Protein AF-A0A970K6E8-F1 (afdb_monomer_lite)

Secondary structure (DSSP, 8-state):
-HHHHHHHHHHHHTT---------STTS-HHHHHHHHHHHHHHHHHTTS-SEEEE-SEEEEBTTTB-SEEEEEEEES-SS---EEEEESSHHHHHTT-TTS-SEEEE-SSTT-EEEEEEE-TT-EEEEESSEEEEEE--SS--

Foldseek 3Di:
DVVVVVVVVVVVVVPPPPPPPPPPPVPDDPVRVLQVQQQVQQVCVVVVVDQKGKAFFDKDFDVPRHDFAKWFKFFADDAFKKKKKWKFPAPVRVVPPDPVRTPDMFIDGGHGDGSGMDGGDGRIMMGMDIGIMMTGHDPDDDD

Structure (mmCIF, N/CA/C/O backbone):
data_AF-A0A970K6E8-F1
#
_entry.id   AF-A0A970K6E8-F1
#
loop_
_atom_site.group_PDB
_atom_site.id
_atom_site.type_symbol
_atom_site.label_atom_id
_atom_site.label_alt_id
_atom_site.label_comp_id
_atom_site.label_asym_id
_atom_site.label_entity_id
_atom_site.label_seq_id
_atom_site.pdbx_PDB_ins_code
_atom_site.Cartn_x
_atom_site.Cartn_y
_atom_site.Cartn_z
_atom_site.occupancy
_atom_site.B_iso_or_equiv
_atom_site.auth_seq_id
_atom_site.auth_comp_id
_atom_site.auth_asym_id
_atom_site.auth_atom_id
_atom_site.pdbx_PDB_model_num
ATOM 1 N N . MET A 1 1 ? -50.059 -23.333 -5.288 1.00 48.94 1 MET A N 1
ATOM 2 C CA . MET A 1 1 ? -49.597 -22.703 -4.028 1.00 48.94 1 MET A CA 1
ATOM 3 C C . MET A 1 1 ? -48.138 -22.219 -4.051 1.00 48.94 1 MET A C 1
ATOM 5 O O . MET A 1 1 ? -47.844 -21.276 -3.343 1.00 48.94 1 MET A O 1
ATOM 9 N N . LYS A 1 2 ? -47.236 -22.759 -4.894 1.00 41.78 2 LYS A N 1
ATOM 10 C CA . LYS A 1 2 ? -45.806 -22.357 -4.940 1.00 41.78 2 LYS A CA 1
ATOM 11 C C . LYS A 1 2 ? -45.519 -20.990 -5.598 1.00 41.78 2 LYS A C 1
ATOM 13 O O . LYS A 1 2 ? -44.491 -20.381 -5.343 1.00 41.78 2 LYS A O 1
ATOM 18 N N . LYS A 1 3 ? -46.428 -20.516 -6.461 1.00 47.84 3 LYS A N 1
ATOM 19 C CA . LYS A 1 3 ? -46.283 -19.237 -7.186 1.00 47.84 3 LYS A CA 1
ATOM 20 C C . LYS A 1 3 ? -46.681 -18.021 -6.337 1.00 47.84 3 LYS A C 1
ATOM 22 O O . LYS A 1 3 ? -46.159 -16.938 -6.548 1.00 47.84 3 LYS A O 1
ATOM 27 N N . VAL A 1 4 ? -47.566 -18.217 -5.355 1.00 59.41 4 VAL A N 1
ATOM 28 C CA . VAL A 1 4 ? -48.051 -17.147 -4.463 1.00 59.41 4 VAL A CA 1
ATOM 29 C C . VAL A 1 4 ? -47.033 -16.862 -3.353 1.00 59.41 4 VAL A C 1
ATOM 31 O O . VAL A 1 4 ? -46.802 -15.708 -3.012 1.00 59.41 4 VAL A O 1
ATOM 34 N N . THR A 1 5 ? -46.340 -17.893 -2.859 1.00 57.97 5 THR A N 1
ATOM 35 C CA . THR A 1 5 ? -45.274 -17.754 -1.852 1.00 57.97 5 THR A CA 1
ATOM 36 C C . THR A 1 5 ? -44.022 -17.066 -2.398 1.00 57.97 5 THR A C 1
ATOM 38 O O . THR A 1 5 ? -43.399 -16.287 -1.686 1.00 57.97 5 THR A O 1
ATOM 41 N N . ALA A 1 6 ? -43.675 -17.299 -3.669 1.00 59.03 6 ALA A N 1
ATOM 42 C CA . ALA A 1 6 ? -42.541 -16.629 -4.312 1.00 59.03 6 ALA A CA 1
ATOM 43 C C . ALA A 1 6 ? -42.789 -15.123 -4.507 1.00 59.03 6 ALA A C 1
ATOM 45 O O . ALA A 1 6 ? -41.875 -14.320 -4.340 1.00 59.03 6 ALA A O 1
ATOM 46 N N . LEU A 1 7 ? -44.034 -14.733 -4.800 1.00 59.53 7 LEU A N 1
ATOM 47 C CA . LEU A 1 7 ? -44.398 -13.330 -4.987 1.00 59.53 7 LEU A CA 1
ATOM 48 C C . LEU A 1 7 ? -44.393 -12.557 -3.660 1.00 59.53 7 LEU A C 1
ATOM 50 O O . LEU A 1 7 ? -43.937 -11.420 -3.613 1.00 59.53 7 LEU A O 1
ATOM 54 N N . PHE A 1 8 ? -44.824 -13.196 -2.569 1.00 61.75 8 PHE A N 1
ATOM 55 C CA . PHE A 1 8 ? -44.780 -12.596 -1.234 1.00 61.75 8 PHE A CA 1
ATOM 56 C C . PHE A 1 8 ? -43.337 -12.377 -0.746 1.00 61.75 8 PHE A C 1
ATOM 58 O O . PHE A 1 8 ? -43.045 -11.356 -0.131 1.00 61.75 8 PHE A O 1
ATOM 65 N N . LEU A 1 9 ? -42.417 -13.291 -1.082 1.00 58.25 9 LEU A N 1
ATOM 66 C CA . LEU A 1 9 ? -40.995 -13.161 -0.746 1.00 58.25 9 LEU A CA 1
ATOM 67 C C . LEU A 1 9 ? -40.297 -12.067 -1.572 1.00 58.25 9 LEU A C 1
ATOM 69 O O . LEU A 1 9 ? -39.481 -11.323 -1.036 1.00 58.25 9 LEU A O 1
ATOM 73 N N . ALA A 1 10 ? -40.657 -11.925 -2.851 1.00 58.12 10 ALA A N 1
ATOM 74 C CA . ALA A 1 10 ? -40.126 -10.871 -3.715 1.00 58.12 10 ALA A CA 1
ATOM 75 C C . ALA A 1 10 ? -40.573 -9.468 -3.265 1.00 58.12 10 ALA A C 1
ATOM 77 O O . ALA A 1 10 ? -39.776 -8.535 -3.278 1.00 58.12 10 ALA A O 1
ATOM 78 N N . ILE A 1 11 ? -41.822 -9.328 -2.805 1.00 61.88 11 ILE A N 1
ATOM 79 C CA . ILE A 1 11 ? -42.351 -8.060 -2.279 1.00 61.88 11 ILE A CA 1
ATOM 80 C C . ILE A 1 11 ? -41.695 -7.699 -0.935 1.00 61.88 11 ILE A C 1
ATOM 82 O O . ILE A 1 11 ? -41.429 -6.526 -0.692 1.00 61.88 11 ILE A O 1
ATOM 86 N N . LEU A 1 12 ? -41.349 -8.689 -0.101 1.00 55.41 12 LEU A N 1
ATOM 87 C CA . LEU A 1 12 ? -40.651 -8.461 1.172 1.00 55.41 12 LEU A CA 1
ATOM 88 C C . LEU A 1 12 ? -39.212 -7.938 0.990 1.00 55.41 12 LEU A C 1
ATOM 90 O O . LEU A 1 12 ? -38.710 -7.210 1.841 1.00 55.41 12 LEU A O 1
ATOM 94 N N . MET A 1 13 ? -38.546 -8.297 -0.114 1.00 58.62 13 MET A N 1
ATOM 95 C CA . MET A 1 13 ? -37.197 -7.805 -0.433 1.00 58.62 13 MET A CA 1
ATOM 96 C C . MET A 1 13 ? -37.188 -6.411 -1.071 1.00 58.62 13 MET A C 1
ATOM 98 O O . MET A 1 13 ? -36.160 -5.740 -1.054 1.00 58.62 13 MET A O 1
ATOM 102 N N . LEU A 1 14 ? -38.329 -5.949 -1.591 1.00 54.06 14 LEU A N 1
ATOM 103 C CA . LEU A 1 14 ? -38.489 -4.617 -2.187 1.00 54.06 14 LEU A CA 1
ATOM 104 C C . LEU A 1 14 ? -38.724 -3.506 -1.151 1.00 54.06 14 LEU A C 1
ATOM 106 O O . LEU A 1 14 ? -38.696 -2.332 -1.508 1.00 54.06 14 LEU A O 1
ATOM 110 N N . THR A 1 15 ? -38.941 -3.853 0.121 1.00 52.56 15 THR A N 1
ATOM 111 C CA . THR A 1 15 ? -39.198 -2.885 1.200 1.00 52.56 15 THR A CA 1
ATOM 112 C C . THR A 1 15 ? -38.036 -2.729 2.171 1.00 52.56 15 THR A C 1
ATOM 114 O O . THR A 1 15 ? -38.246 -2.185 3.251 1.00 52.56 15 THR A O 1
ATOM 117 N N . ILE A 1 16 ? -36.829 -3.203 1.840 1.00 60.19 16 ILE A N 1
ATOM 118 C CA . ILE A 1 16 ? -35.647 -2.874 2.643 1.00 60.19 16 ILE A CA 1
ATOM 119 C C . ILE A 1 16 ? -35.427 -1.369 2.462 1.00 60.19 16 ILE A C 1
ATOM 121 O O . ILE A 1 16 ? -35.074 -0.948 1.358 1.00 60.19 16 ILE A O 1
ATOM 125 N N . PRO A 1 17 ? -35.650 -0.533 3.492 1.00 54.06 17 PRO A N 1
ATOM 126 C CA . PRO A 1 17 ? -35.250 0.854 3.403 1.00 54.06 17 PRO A CA 1
ATOM 127 C C . PRO A 1 17 ? -33.737 0.816 3.227 1.00 54.06 17 PRO A C 1
ATOM 129 O O . PRO A 1 17 ? -33.029 0.280 4.083 1.00 54.06 17 PRO A O 1
ATOM 132 N N . THR A 1 18 ? -33.229 1.343 2.117 1.00 54.34 18 THR A N 1
ATOM 133 C CA . THR A 1 18 ? -31.816 1.687 2.023 1.00 54.34 18 THR A CA 1
ATOM 134 C C . THR A 1 18 ? -31.586 2.750 3.084 1.00 54.34 18 THR A C 1
ATOM 136 O O . THR A 1 18 ? -31.843 3.933 2.860 1.00 54.34 18 THR A O 1
ATOM 139 N N . ALA A 1 19 ? -31.194 2.315 4.279 1.00 45.81 19 ALA A N 1
ATOM 140 C CA . ALA A 1 19 ? -30.638 3.188 5.282 1.00 45.81 19 ALA A CA 1
ATOM 141 C C . ALA A 1 19 ? -29.406 3.812 4.629 1.00 45.81 19 ALA A C 1
ATOM 143 O O . ALA A 1 19 ? -28.353 3.186 4.527 1.00 45.81 19 ALA A O 1
ATOM 144 N N . LEU A 1 20 ? -29.575 5.026 4.106 1.00 49.47 20 LEU A N 1
ATOM 145 C CA . LEU A 1 20 ? -28.470 5.916 3.817 1.00 49.47 20 LEU A CA 1
ATOM 146 C C . LEU A 1 20 ? -27.818 6.153 5.171 1.00 49.47 20 LEU A C 1
ATOM 148 O O . LEU A 1 20 ? -28.291 6.963 5.967 1.00 49.47 20 LEU A O 1
ATOM 152 N N . ALA A 1 21 ? -26.795 5.359 5.471 1.00 46.59 21 ALA A N 1
ATOM 153 C CA . ALA A 1 21 ? -25.917 5.614 6.586 1.00 46.59 21 ALA A CA 1
ATOM 154 C C . ALA A 1 21 ? -25.272 6.973 6.306 1.00 46.59 21 ALA A C 1
ATOM 156 O O . ALA A 1 21 ? -24.295 7.081 5.571 1.00 46.59 21 ALA A O 1
ATOM 157 N N . SER A 1 22 ? -25.879 8.028 6.847 1.00 51.59 22 SER A N 1
ATOM 158 C CA . SER A 1 22 ? -25.216 9.297 7.096 1.00 51.59 22 SER A CA 1
ATOM 159 C C . SER A 1 22 ? -24.084 8.967 8.061 1.00 51.59 22 SER A C 1
ATOM 161 O O . SER A 1 22 ? -24.291 8.953 9.273 1.00 51.59 22 SER A O 1
ATOM 163 N N . GLY A 1 23 ? -22.930 8.578 7.519 1.00 61.84 23 GLY A N 1
ATOM 164 C CA . GLY A 1 23 ? -21.742 8.300 8.307 1.00 61.84 23 GLY A CA 1
ATOM 165 C C . GLY A 1 23 ? -21.399 9.561 9.080 1.00 61.84 23 GLY A C 1
ATOM 166 O O . GLY A 1 23 ? -21.091 10.585 8.475 1.00 61.84 23 GLY A O 1
ATOM 167 N N . ASP A 1 24 ? -21.523 9.512 10.402 1.00 77.19 24 ASP A N 1
ATOM 168 C CA . ASP A 1 24 ? -21.087 10.600 11.264 1.00 77.19 24 ASP A CA 1
ATOM 169 C C . ASP A 1 24 ? -19.557 10.672 11.217 1.00 77.19 24 ASP A C 1
ATOM 171 O O . ASP A 1 24 ? -18.849 9.988 11.955 1.00 77.19 24 ASP A O 1
ATOM 175 N N . LEU A 1 25 ? -19.049 11.476 10.283 1.00 80.06 25 LEU A N 1
ATOM 176 C CA . LEU A 1 25 ? -17.620 11.710 10.105 1.00 80.06 25 LEU A CA 1
ATOM 177 C C . LEU A 1 25 ? -17.043 12.565 11.241 1.00 80.06 25 LEU A C 1
ATOM 179 O O . LEU A 1 25 ? -15.842 12.514 11.485 1.00 80.06 25 LEU A O 1
ATOM 183 N N . ALA A 1 26 ? -17.875 13.348 11.937 1.00 81.50 26 ALA A N 1
ATOM 184 C CA . ALA A 1 26 ? -17.417 14.248 12.993 1.00 81.50 26 ALA A CA 1
ATOM 185 C C . ALA A 1 26 ? -17.021 13.487 14.268 1.00 81.50 26 ALA A C 1
ATOM 187 O O . ALA A 1 26 ? -16.151 13.945 15.007 1.00 81.50 26 ALA A O 1
ATOM 188 N N . GLY A 1 27 ? -17.631 12.323 14.510 1.00 80.69 27 GLY A N 1
ATOM 189 C CA . GLY A 1 27 ? -17.284 11.433 15.618 1.00 80.69 27 GLY A CA 1
ATOM 190 C C . GLY A 1 27 ? -16.074 10.523 15.367 1.00 80.69 27 GLY A C 1
ATOM 191 O O . GLY A 1 27 ? -15.613 9.868 16.303 1.00 80.69 27 GLY A O 1
ATOM 192 N N . MET A 1 28 ? -15.556 10.454 14.136 1.00 84.94 28 MET A N 1
ATOM 193 C CA . MET A 1 28 ? -14.406 9.611 13.801 1.00 84.94 28 MET A CA 1
ATOM 194 C C . MET A 1 28 ? -13.088 10.255 14.230 1.00 84.94 28 MET A C 1
ATOM 196 O O . MET A 1 28 ? -12.880 11.462 14.105 1.00 84.94 28 MET A O 1
ATOM 200 N N . THR A 1 29 ? -12.147 9.433 14.691 1.00 89.88 29 THR A N 1
ATOM 201 C CA . THR A 1 29 ? -10.774 9.894 14.906 1.00 89.88 29 THR A CA 1
ATOM 202 C C . THR A 1 29 ? -10.095 10.196 13.567 1.00 89.88 29 THR A C 1
ATOM 204 O O . THR A 1 29 ? -10.487 9.685 12.516 1.00 89.88 29 THR A O 1
ATOM 207 N N . LEU A 1 30 ? -9.027 10.997 13.592 1.00 78.44 30 LEU A N 1
ATOM 208 C CA . LEU A 1 30 ? -8.248 11.303 12.388 1.00 78.44 30 LEU A CA 1
ATOM 209 C C . LEU A 1 30 ? -7.738 10.033 11.683 1.00 78.44 30 LEU A C 1
ATOM 211 O O . LEU A 1 30 ? -7.788 9.948 10.460 1.00 78.44 30 LEU A O 1
ATOM 215 N N . GLU A 1 31 ? -7.287 9.032 12.442 1.00 78.31 31 GLU A N 1
ATOM 216 C CA . GLU A 1 31 ? -6.830 7.752 11.885 1.00 78.31 31 GLU A CA 1
ATOM 217 C C . GLU A 1 31 ? -7.960 7.001 11.173 1.00 78.31 31 GLU A C 1
ATOM 219 O O . GLU A 1 31 ? -7.763 6.494 10.069 1.00 78.31 31 GLU A O 1
ATOM 224 N N . GLN A 1 32 ? -9.157 6.981 11.765 1.00 78.00 32 GLN A N 1
ATOM 225 C CA . GLN A 1 32 ? -10.339 6.361 11.162 1.00 78.00 32 GLN A CA 1
ATOM 226 C C . GLN A 1 32 ? -10.758 7.081 9.879 1.00 78.00 32 GLN A C 1
ATOM 228 O O . GLN A 1 32 ? -11.094 6.426 8.896 1.00 78.00 32 GLN A O 1
ATOM 233 N N . LEU A 1 33 ? -10.687 8.415 9.854 1.00 82.12 33 LEU A N 1
ATOM 234 C CA . LEU A 1 33 ? -10.964 9.202 8.650 1.00 82.12 33 LEU A CA 1
ATOM 235 C C . LEU A 1 33 ? -9.951 8.921 7.535 1.00 82.12 33 LEU A C 1
ATOM 237 O O . LEU A 1 33 ? -10.335 8.793 6.373 1.00 82.12 33 LEU A O 1
ATOM 241 N N . ILE A 1 34 ? -8.666 8.782 7.874 1.00 76.69 34 ILE A N 1
ATOM 242 C CA . ILE A 1 34 ? -7.618 8.425 6.909 1.00 76.69 34 ILE A CA 1
ATOM 243 C C . ILE A 1 34 ? -7.850 7.016 6.350 1.00 76.69 34 ILE A C 1
ATOM 245 O O . ILE A 1 34 ? -7.767 6.818 5.136 1.00 76.69 34 ILE A O 1
ATOM 249 N N . GLN A 1 35 ? -8.182 6.044 7.202 1.00 77.94 35 GLN A N 1
ATOM 250 C CA . GLN A 1 35 ? -8.516 4.687 6.762 1.00 77.94 35 GLN A CA 1
ATOM 251 C C . GLN A 1 35 ? -9.752 4.670 5.862 1.00 77.94 35 GLN A C 1
ATOM 253 O O . GLN A 1 35 ? -9.708 4.082 4.784 1.00 77.94 35 GLN A O 1
ATOM 258 N N . LEU A 1 36 ? -10.824 5.364 6.257 1.00 81.56 36 LEU A N 1
ATOM 259 C CA . LEU A 1 36 ? -12.055 5.444 5.473 1.00 81.56 36 LEU A CA 1
ATOM 260 C C . LEU A 1 36 ? -11.801 6.063 4.095 1.00 81.56 36 LEU A C 1
ATOM 262 O O . LEU A 1 36 ? -12.249 5.524 3.087 1.00 81.56 36 LEU A O 1
ATOM 266 N N . ARG A 1 37 ? -11.038 7.161 4.033 1.00 79.75 37 ARG A N 1
ATOM 267 C CA . ARG A 1 37 ? -10.618 7.762 2.761 1.00 79.75 37 ARG A CA 1
ATOM 268 C C . ARG A 1 37 ? -9.860 6.753 1.896 1.00 79.75 37 ARG A C 1
ATOM 270 O O . ARG A 1 37 ? -10.163 6.633 0.715 1.00 79.75 37 ARG A O 1
ATOM 277 N N . THR A 1 38 ? -8.908 6.028 2.484 1.00 75.25 38 THR A N 1
ATOM 278 C CA . THR A 1 38 ? -8.100 5.027 1.767 1.00 75.25 38 THR A CA 1
ATOM 279 C C . THR A 1 38 ? -8.987 3.924 1.181 1.00 75.25 38 THR A C 1
ATOM 281 O O . THR A 1 38 ? -8.829 3.561 0.020 1.00 75.25 38 THR A O 1
ATOM 284 N N . GLN A 1 39 ? -9.976 3.444 1.941 1.00 76.12 39 GLN A N 1
ATOM 285 C CA . GLN A 1 39 ? -10.934 2.436 1.473 1.00 76.12 39 GLN A CA 1
ATOM 286 C C . GLN A 1 39 ? -11.829 2.954 0.342 1.00 76.12 39 GLN A C 1
ATOM 288 O O . GLN A 1 39 ? -12.059 2.240 -0.631 1.00 76.12 39 GLN A O 1
ATOM 293 N N . ILE A 1 40 ? -12.317 4.195 0.441 1.00 81.88 40 ILE A N 1
ATOM 294 C CA . ILE A 1 40 ? -13.118 4.816 -0.623 1.00 81.88 40 ILE A CA 1
ATOM 295 C C . ILE A 1 40 ? -12.287 4.943 -1.903 1.00 81.88 40 ILE A C 1
ATOM 297 O O . ILE A 1 40 ? -12.753 4.561 -2.972 1.00 81.88 40 ILE A O 1
ATOM 301 N N . GLU A 1 41 ? -11.054 5.443 -1.809 1.00 77.00 41 GLU A N 1
ATOM 302 C CA . GLU A 1 41 ? -10.163 5.561 -2.967 1.00 77.00 41 GLU A CA 1
ATOM 303 C C . GLU A 1 41 ? -9.841 4.188 -3.585 1.00 77.00 41 GLU A C 1
ATOM 305 O O . GLU A 1 41 ? -9.820 4.061 -4.810 1.00 77.00 41 GLU A O 1
ATOM 310 N N . ALA A 1 42 ? -9.656 3.150 -2.762 1.00 71.44 42 ALA A N 1
ATOM 311 C CA . ALA A 1 42 ? -9.424 1.782 -3.224 1.00 71.44 42 ALA A CA 1
ATOM 312 C C . ALA A 1 42 ? -10.641 1.210 -3.969 1.00 71.44 42 ALA A C 1
ATOM 314 O O . ALA A 1 42 ? -10.493 0.624 -5.041 1.00 71.44 42 ALA A O 1
ATOM 315 N N . GLU A 1 43 ? -11.849 1.421 -3.444 1.00 73.44 43 GLU A N 1
ATOM 316 C CA . GLU A 1 43 ? -13.097 0.998 -4.088 1.00 73.44 43 GLU A CA 1
ATOM 317 C C . GLU A 1 43 ? -13.329 1.734 -5.417 1.00 73.44 43 GLU A C 1
ATOM 319 O O . GLU A 1 43 ? -13.707 1.119 -6.415 1.00 73.44 43 GLU A O 1
ATOM 324 N N . LEU A 1 44 ? -13.059 3.043 -5.472 1.00 73.31 44 LEU A N 1
ATOM 325 C CA . LEU A 1 44 ? -13.145 3.814 -6.717 1.00 73.31 44 LEU A CA 1
ATOM 326 C C . LEU A 1 44 ? -12.151 3.305 -7.768 1.00 73.31 44 LEU A C 1
ATOM 328 O O . LEU A 1 44 ? -12.488 3.247 -8.950 1.00 73.31 44 LEU A O 1
ATOM 332 N N . LEU A 1 45 ? -10.956 2.887 -7.348 1.00 74.00 45 LEU A N 1
ATOM 333 C CA . LEU A 1 45 ? -9.968 2.264 -8.228 1.00 74.00 45 LEU A CA 1
ATOM 334 C C . LEU A 1 45 ? -10.468 0.922 -8.786 1.00 74.00 45 LEU A C 1
ATOM 336 O O . LEU A 1 45 ? -10.364 0.690 -9.989 1.00 74.00 45 LEU A O 1
ATOM 340 N N . ILE A 1 46 ? -11.059 0.064 -7.944 1.00 73.44 46 ILE A N 1
ATOM 341 C CA . ILE A 1 46 ? -11.662 -1.217 -8.366 1.00 73.44 46 ILE A CA 1
ATOM 342 C C . ILE A 1 46 ? -12.747 -0.987 -9.424 1.00 73.44 46 ILE A C 1
ATOM 344 O O . ILE A 1 46 ? -12.838 -1.734 -10.399 1.00 73.44 46 ILE A O 1
ATOM 348 N N . ARG A 1 47 ? -13.557 0.063 -9.255 1.00 73.31 47 ARG A N 1
ATOM 349 C CA . ARG A 1 47 ? -14.614 0.440 -10.209 1.00 73.31 47 ARG A CA 1
ATOM 350 C C . ARG A 1 47 ? -14.086 1.096 -11.486 1.00 73.31 47 ARG A C 1
ATOM 352 O O . ARG A 1 47 ? -14.869 1.327 -12.403 1.00 73.31 47 ARG A O 1
ATOM 359 N N . GLY A 1 48 ? -12.789 1.394 -11.558 1.00 67.81 48 GLY A N 1
ATOM 360 C CA . GLY A 1 48 ? -12.188 2.146 -12.658 1.00 67.81 48 GLY A CA 1
ATOM 361 C C . GLY A 1 48 ? -12.594 3.624 -12.685 1.00 67.81 48 GLY A C 1
ATOM 362 O O . GLY A 1 48 ? -12.421 4.279 -13.708 1.00 67.81 48 GLY A O 1
ATOM 363 N N . GLU A 1 49 ? -13.140 4.147 -11.584 1.00 72.06 49 GLU A N 1
ATOM 364 C CA . GLU A 1 49 ? -13.529 5.557 -11.432 1.00 72.06 49 GLU A CA 1
ATOM 365 C C . GLU A 1 49 ? -12.410 6.424 -10.836 1.00 72.06 49 GLU A C 1
ATOM 367 O O . GLU A 1 49 ? -12.513 7.649 -10.813 1.00 72.06 49 GLU A O 1
ATOM 372 N N . SER A 1 50 ? -11.319 5.800 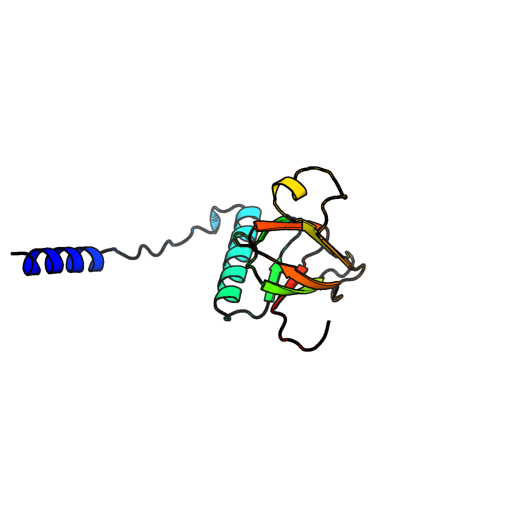-10.390 1.00 66.06 50 SER A N 1
ATOM 373 C CA . SER A 1 50 ? -10.062 6.468 -10.057 1.00 66.06 50 SER A CA 1
ATOM 374 C C . SER A 1 50 ? -8.913 5.825 -10.829 1.00 66.06 50 SER A C 1
ATOM 376 O O . SER A 1 50 ? -8.929 4.624 -11.096 1.00 66.06 50 SER A O 1
ATOM 378 N N . GLU A 1 51 ? -7.899 6.615 -11.180 1.00 71.25 51 GLU A N 1
ATOM 379 C CA . GLU A 1 51 ? -6.676 6.115 -11.824 1.00 71.25 51 GLU A CA 1
ATOM 380 C C . GLU A 1 51 ? -5.573 5.788 -10.812 1.00 71.25 51 GLU A C 1
ATOM 382 O O . GLU A 1 51 ? -4.637 5.051 -11.129 1.00 71.25 51 GLU A O 1
ATOM 387 N N . SER A 1 52 ? -5.687 6.312 -9.588 1.00 81.62 52 SER A N 1
ATOM 388 C CA . SER A 1 52 ? -4.645 6.205 -8.573 1.00 81.62 52 SER A CA 1
ATOM 389 C C . SER A 1 52 ? -5.197 6.141 -7.150 1.00 81.62 52 SER A C 1
ATOM 391 O O . SER A 1 52 ? -6.236 6.732 -6.855 1.00 81.62 52 SER A O 1
ATOM 393 N N . LEU A 1 53 ? -4.464 5.471 -6.266 1.00 86.50 53 LEU A N 1
ATOM 394 C CA . LEU A 1 53 ? -4.758 5.315 -4.845 1.00 86.50 53 LEU A CA 1
ATOM 395 C C . LEU A 1 53 ? -3.614 5.905 -4.015 1.00 86.50 53 LEU A C 1
ATOM 397 O O . LEU A 1 53 ? -2.467 5.481 -4.159 1.00 86.50 53 LEU A O 1
ATOM 401 N N . GLY A 1 54 ? -3.915 6.870 -3.143 1.00 88.62 54 GLY A N 1
ATOM 402 C CA . GLY A 1 54 ? -2.943 7.398 -2.190 1.00 88.62 54 GLY A CA 1
ATOM 403 C C . GLY A 1 54 ? -2.926 6.561 -0.913 1.00 88.62 54 GLY A C 1
ATOM 404 O O . GLY A 1 54 ? -3.894 6.563 -0.159 1.00 88.62 54 GLY A O 1
ATOM 405 N N . VAL A 1 55 ? -1.803 5.914 -0.615 1.00 89.44 55 VAL A N 1
ATOM 406 C CA . VAL A 1 55 ? -1.629 5.069 0.571 1.00 89.44 55 VAL A CA 1
ATOM 407 C C . VAL A 1 55 ? -0.597 5.697 1.521 1.00 89.44 55 VAL A C 1
ATOM 409 O O . VAL A 1 55 ? 0.556 5.905 1.131 1.00 89.44 55 VAL A O 1
ATOM 412 N N . PRO A 1 56 ? -0.979 6.048 2.762 1.00 90.00 56 PRO A N 1
ATOM 413 C CA . PRO A 1 56 ? -0.047 6.595 3.746 1.00 90.00 56 PRO A CA 1
ATOM 414 C C . PRO A 1 56 ? 0.914 5.522 4.309 1.00 90.00 56 PRO A C 1
ATOM 416 O O . PRO A 1 56 ? 0.765 4.335 4.019 1.00 90.00 56 PRO A O 1
ATOM 419 N N . PRO A 1 57 ? 1.912 5.908 5.129 1.00 89.44 57 PRO A N 1
ATOM 420 C CA . PRO A 1 57 ? 2.708 4.949 5.888 1.00 89.44 57 PRO A CA 1
ATOM 421 C C . PRO A 1 57 ? 1.834 4.069 6.781 1.00 89.44 57 PRO A C 1
ATOM 423 O O . PRO A 1 57 ? 0.958 4.566 7.491 1.00 89.44 57 PRO A O 1
ATOM 426 N N . GLY A 1 58 ? 2.107 2.768 6.794 1.00 90.69 58 GLY A N 1
ATOM 427 C CA . GLY A 1 58 ? 1.279 1.809 7.513 1.00 90.69 58 GLY A CA 1
ATOM 428 C C . GLY A 1 58 ? 1.514 0.368 7.083 1.00 90.69 58 GLY A C 1
ATOM 429 O O . GLY A 1 58 ? 2.396 0.073 6.277 1.00 90.69 58 GLY A O 1
ATOM 430 N N . ARG A 1 59 ? 0.728 -0.541 7.661 1.00 91.56 59 ARG A N 1
ATOM 431 C CA . ARG A 1 59 ? 0.695 -1.961 7.300 1.00 91.56 59 ARG A CA 1
ATOM 432 C C . ARG A 1 59 ? -0.672 -2.295 6.730 1.00 91.56 59 ARG A C 1
ATOM 434 O O . ARG A 1 59 ? -1.678 -1.945 7.338 1.00 91.56 59 ARG A O 1
ATOM 441 N N . TYR A 1 60 ? -0.672 -3.002 5.613 1.00 91.69 60 TYR A N 1
ATOM 442 C CA . TYR A 1 60 ? -1.838 -3.249 4.780 1.00 91.69 60 TYR A CA 1
ATOM 443 C C . TYR A 1 60 ? -1.869 -4.706 4.321 1.00 91.69 60 TYR A C 1
ATOM 445 O O . TYR A 1 60 ? -0.835 -5.377 4.250 1.00 91.69 60 TYR A O 1
ATOM 453 N N . ILE A 1 61 ? -3.062 -5.192 4.004 1.00 93.06 61 ILE A N 1
ATOM 454 C CA . ILE A 1 61 ? -3.309 -6.513 3.435 1.00 93.06 61 ILE A CA 1
ATOM 455 C C . ILE A 1 61 ? -3.920 -6.329 2.047 1.00 93.06 61 ILE A C 1
ATOM 457 O O . ILE A 1 61 ? -4.948 -5.669 1.881 1.00 93.06 61 ILE A O 1
ATOM 461 N N . VAL A 1 62 ? -3.301 -6.940 1.042 1.00 92.69 62 VAL A N 1
ATOM 462 C CA . VAL A 1 62 ? -3.808 -6.911 -0.332 1.00 92.69 62 VAL A CA 1
ATOM 463 C C . VAL A 1 62 ? -5.085 -7.749 -0.437 1.00 92.69 62 VAL A C 1
ATOM 465 O O . VAL A 1 62 ? -5.152 -8.862 0.084 1.00 92.69 62 VAL A O 1
ATOM 468 N N . GLY A 1 63 ? -6.100 -7.211 -1.108 1.00 86.62 63 GLY A N 1
ATOM 469 C CA . GLY A 1 63 ? -7.464 -7.741 -1.166 1.00 86.62 63 GLY A CA 1
ATOM 470 C C . GLY A 1 63 ? -8.376 -7.252 -0.035 1.00 86.62 63 GLY A C 1
ATOM 471 O O . GLY A 1 63 ? -9.578 -7.491 -0.091 1.00 86.62 63 GLY A O 1
ATOM 472 N N . VAL A 1 64 ? -7.831 -6.552 0.968 1.00 87.31 64 VAL A N 1
ATOM 473 C CA . VAL A 1 64 ? -8.607 -5.960 2.073 1.00 87.31 64 VAL A CA 1
ATOM 474 C C . VAL A 1 64 ? -8.447 -4.444 2.089 1.00 87.31 64 VAL A C 1
ATOM 476 O O . VAL A 1 64 ? -9.431 -3.722 1.9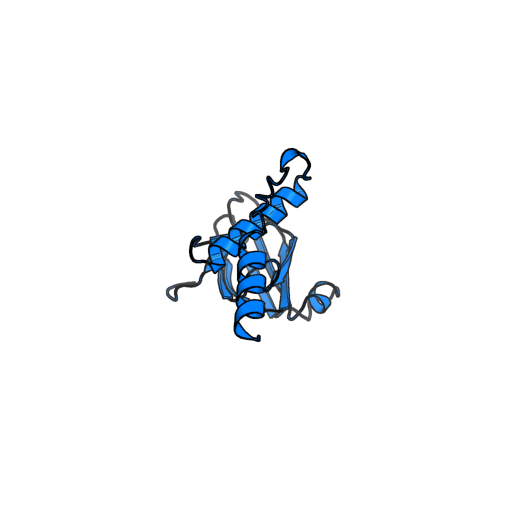81 1.00 87.31 64 VAL A O 1
ATOM 479 N N . ASP A 1 65 ? -7.206 -3.969 2.198 1.00 87.31 65 ASP A N 1
ATOM 480 C CA . ASP A 1 65 ? -6.894 -2.542 2.302 1.00 87.31 65 ASP A CA 1
ATOM 481 C C . ASP A 1 65 ? -6.440 -1.946 0.962 1.00 87.31 65 ASP A C 1
ATOM 483 O O . ASP A 1 65 ? -6.697 -0.779 0.676 1.00 87.31 65 ASP A O 1
ATOM 487 N N . ILE A 1 66 ? -5.750 -2.749 0.146 1.00 89.81 66 ILE A N 1
ATOM 488 C CA . ILE A 1 66 ? -5.258 -2.381 -1.188 1.00 89.81 66 ILE A CA 1
ATOM 489 C C . ILE A 1 66 ? -5.771 -3.437 -2.172 1.00 89.81 66 ILE A C 1
ATOM 491 O O . ILE A 1 66 ? -5.583 -4.624 -1.903 1.00 89.81 66 ILE A O 1
ATOM 495 N N . PRO A 1 67 ? -6.406 -3.073 -3.296 1.00 90.88 67 PRO A N 1
ATOM 496 C CA . PRO A 1 67 ? -6.869 -4.059 -4.265 1.00 90.88 67 PRO A CA 1
ATOM 497 C C . PRO A 1 67 ? -5.701 -4.864 -4.856 1.00 90.88 67 PRO A C 1
ATOM 499 O O . PRO A 1 67 ? -4.573 -4.381 -4.941 1.00 90.88 67 PRO A O 1
ATOM 502 N N . ALA A 1 68 ? -5.960 -6.110 -5.253 1.00 91.81 68 ALA A N 1
ATOM 503 C CA . ALA A 1 68 ? -4.971 -6.894 -5.986 1.00 91.81 68 ALA A CA 1
ATOM 504 C C . ALA A 1 68 ? -4.811 -6.337 -7.407 1.00 91.81 68 ALA A C 1
ATOM 506 O O . ALA A 1 68 ? -5.791 -5.947 -8.048 1.00 91.81 68 ALA A O 1
ATOM 507 N N . GLY A 1 69 ? -3.582 -6.316 -7.912 1.00 91.75 69 GLY A N 1
ATOM 508 C CA . GLY A 1 69 ? -3.296 -5.741 -9.216 1.00 91.75 69 GLY A CA 1
ATOM 509 C C . GLY A 1 69 ? -1.827 -5.428 -9.433 1.00 91.75 69 GLY A C 1
ATOM 510 O O . GLY A 1 69 ? -0.967 -5.668 -8.586 1.00 91.75 69 GLY A O 1
ATOM 511 N N . ILE A 1 70 ? -1.549 -4.875 -10.607 1.00 92.38 70 ILE A N 1
ATOM 512 C CA . ILE A 1 70 ? -0.216 -4.429 -10.991 1.00 92.38 70 ILE A CA 1
ATOM 513 C C . ILE A 1 70 ? -0.205 -2.909 -10.926 1.00 92.38 70 ILE A C 1
ATOM 515 O O . ILE A 1 70 ? -1.010 -2.253 -11.592 1.00 92.38 70 ILE A O 1
ATOM 519 N N . TYR A 1 71 ? 0.731 -2.359 -10.164 1.00 92.06 71 TYR A N 1
ATOM 520 C CA . TYR A 1 71 ? 0.789 -0.936 -9.871 1.00 92.06 71 TYR A CA 1
ATOM 521 C C . TYR A 1 71 ? 2.125 -0.332 -10.264 1.00 92.06 71 TYR A C 1
ATOM 523 O O . TYR A 1 71 ? 3.174 -0.942 -10.080 1.00 92.06 71 TYR A O 1
ATOM 531 N N . LYS A 1 72 ? 2.076 0.905 -10.749 1.00 92.81 72 LYS A N 1
ATOM 532 C CA . LYS A 1 72 ? 3.197 1.840 -10.725 1.00 92.81 72 LYS A CA 1
ATOM 533 C C . LYS A 1 72 ? 3.141 2.603 -9.404 1.00 92.81 72 LYS A C 1
ATOM 535 O O . LYS A 1 72 ? 2.107 3.185 -9.075 1.00 92.81 72 LYS A O 1
ATOM 540 N N . VAL A 1 73 ? 4.238 2.600 -8.658 1.00 92.62 73 VAL A N 1
ATOM 541 C CA . VAL A 1 73 ? 4.333 3.202 -7.325 1.00 92.62 73 VAL A CA 1
ATOM 542 C C . VAL A 1 73 ? 5.164 4.472 -7.401 1.00 92.62 73 VAL A C 1
ATOM 544 O O . VAL A 1 73 ? 6.284 4.458 -7.904 1.00 92.62 73 VAL A O 1
ATOM 547 N N . THR A 1 74 ? 4.626 5.576 -6.892 1.00 91.62 74 THR A N 1
ATOM 548 C CA . THR A 1 74 ? 5.295 6.887 -6.863 1.00 91.62 74 THR A CA 1
ATOM 549 C C . THR A 1 74 ? 5.269 7.455 -5.450 1.00 91.62 74 THR A C 1
ATOM 551 O O . THR A 1 74 ? 4.271 7.305 -4.750 1.00 91.62 74 THR A O 1
ATOM 554 N N . VAL A 1 75 ? 6.329 8.130 -5.010 1.00 89.31 75 VAL A N 1
ATOM 555 C CA . VAL A 1 75 ? 6.305 8.889 -3.750 1.00 89.31 75 VAL A CA 1
ATOM 556 C C . VAL A 1 75 ? 5.489 10.158 -3.957 1.00 89.31 75 VAL A C 1
ATOM 558 O O . VAL A 1 75 ? 5.855 11.006 -4.762 1.00 89.31 75 VAL A O 1
ATOM 561 N N . SER A 1 76 ? 4.409 10.330 -3.207 1.00 79.06 76 SER A N 1
ATOM 562 C CA . SER A 1 76 ? 3.547 11.505 -3.296 1.00 79.06 76 SER A CA 1
ATOM 563 C C . SER A 1 76 ? 3.950 12.601 -2.316 1.00 79.06 76 SER A C 1
ATOM 565 O O . SER A 1 76 ? 4.069 12.354 -1.116 1.00 79.06 76 SER A O 1
ATOM 567 N N . ASN A 1 77 ? 4.089 13.831 -2.829 1.00 62.25 77 ASN A N 1
ATOM 568 C CA . ASN A 1 77 ? 4.074 15.090 -2.069 1.00 62.25 77 ASN A CA 1
ATOM 569 C C . ASN A 1 77 ? 4.898 15.088 -0.774 1.00 62.25 77 ASN A C 1
ATOM 571 O O . ASN A 1 77 ? 4.417 15.413 0.310 1.00 62.25 77 ASN A O 1
ATOM 575 N N . SER A 1 78 ? 6.180 14.772 -0.898 1.00 54.78 78 SER A N 1
ATOM 576 C CA . SER A 1 78 ? 7.110 14.867 0.214 1.00 54.78 78 SER A CA 1
ATOM 577 C C . SER A 1 78 ? 8.360 15.597 -0.242 1.00 54.78 78 SER A C 1
ATOM 579 O O . SER A 1 78 ? 9.293 15.006 -0.771 1.00 54.78 78 SER A O 1
ATOM 581 N N . SER A 1 79 ? 8.393 16.914 -0.052 1.00 56.25 79 SER A N 1
ATOM 582 C CA . SER A 1 79 ? 9.533 17.752 -0.445 1.00 56.25 79 SER A CA 1
ATOM 583 C C . SER A 1 79 ? 10.851 17.387 0.262 1.00 56.25 79 SER A C 1
ATOM 585 O 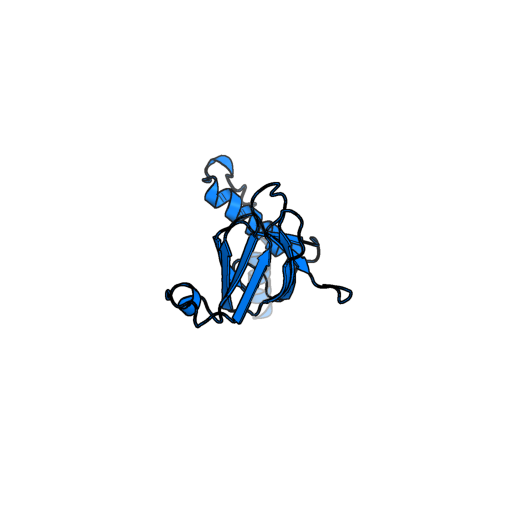O . SER A 1 79 ? 11.866 18.016 -0.021 1.00 56.25 79 SER A O 1
ATOM 587 N N . VAL A 1 80 ? 10.853 16.418 1.192 1.00 56.09 80 VAL A N 1
ATOM 588 C CA . VAL A 1 80 ? 12.015 16.114 2.046 1.00 56.09 80 VAL A CA 1
ATOM 589 C C . VAL A 1 80 ? 12.168 14.630 2.424 1.00 56.09 80 VAL A C 1
ATOM 591 O O . VAL A 1 80 ? 13.262 14.218 2.794 1.00 56.09 80 VAL A O 1
ATOM 594 N N . VAL A 1 81 ? 11.114 13.811 2.359 1.00 68.19 81 VAL A N 1
ATOM 595 C CA . VAL A 1 81 ? 11.135 12.427 2.870 1.00 68.19 81 VAL A CA 1
ATOM 596 C C . VAL A 1 81 ? 10.868 11.443 1.734 1.00 68.19 81 VAL A C 1
ATOM 598 O O . VAL A 1 81 ? 9.782 11.446 1.156 1.00 68.19 81 VAL A O 1
ATOM 601 N N . GLY A 1 82 ? 11.851 10.605 1.421 1.00 77.69 82 GLY A N 1
ATOM 602 C CA . GLY A 1 82 ? 11.675 9.470 0.522 1.00 77.69 82 GLY A CA 1
ATOM 603 C C . GLY A 1 82 ? 10.596 8.494 1.004 1.00 77.69 82 GLY A C 1
ATOM 604 O O . GLY A 1 82 ? 10.124 8.583 2.140 1.00 77.69 82 GLY A O 1
ATOM 605 N N . GLY A 1 83 ? 10.212 7.560 0.141 1.00 87.38 83 GLY A N 1
ATOM 606 C CA . GLY A 1 83 ? 9.229 6.530 0.462 1.00 87.38 83 GLY A CA 1
ATOM 607 C C . GLY A 1 83 ? 9.788 5.136 0.266 1.00 87.38 83 GLY A C 1
ATOM 608 O O . GLY A 1 83 ? 10.667 4.925 -0.568 1.00 87.38 83 GLY A O 1
ATOM 609 N N . MET A 1 84 ? 9.292 4.186 1.052 1.00 90.44 84 MET A N 1
ATOM 610 C CA . MET A 1 84 ? 9.682 2.786 0.956 1.00 90.44 84 MET A CA 1
ATOM 611 C C . MET A 1 84 ? 8.462 1.880 1.071 1.00 90.44 84 MET A C 1
ATOM 613 O O . MET A 1 84 ? 7.6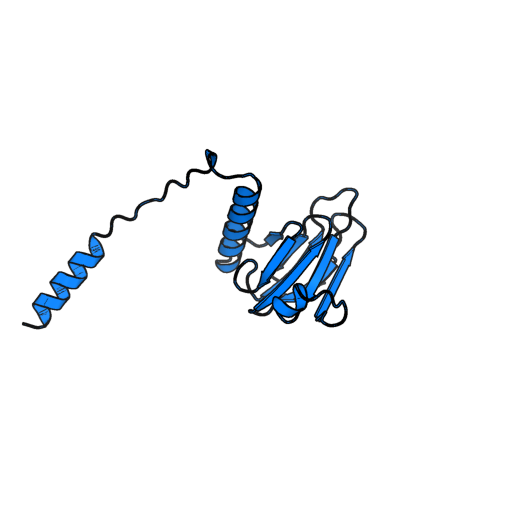93 1.963 2.028 1.00 90.44 84 MET A O 1
ATOM 617 N N . LEU A 1 85 ? 8.338 0.988 0.097 1.00 92.94 85 LEU A N 1
ATOM 618 C CA . LEU A 1 85 ? 7.374 -0.095 0.025 1.00 92.94 85 LEU A CA 1
ATOM 619 C C . LEU A 1 85 ? 8.096 -1.420 0.259 1.00 92.94 85 LEU A C 1
ATOM 621 O O . LEU A 1 85 ? 9.115 -1.689 -0.374 1.00 92.94 85 LEU A O 1
ATOM 625 N N . VAL A 1 86 ? 7.535 -2.269 1.113 1.00 93.56 86 VAL A N 1
ATOM 626 C CA . VAL A 1 86 ? 7.972 -3.654 1.297 1.00 93.56 86 VAL A CA 1
ATOM 627 C C . VAL A 1 86 ? 6.778 -4.576 1.139 1.00 93.56 86 VAL A C 1
ATOM 629 O O . VAL A 1 86 ? 5.769 -4.415 1.827 1.00 93.56 86 VAL A O 1
ATOM 632 N N . VAL A 1 87 ? 6.907 -5.559 0.256 1.00 94.50 87 VAL A N 1
ATOM 633 C CA . VAL A 1 87 ? 5.894 -6.585 0.012 1.00 94.50 87 VAL A CA 1
ATOM 634 C C . VAL A 1 87 ? 6.339 -7.896 0.645 1.00 94.50 87 VAL A C 1
ATOM 636 O O . VAL A 1 87 ? 7.477 -8.337 0.481 1.00 94.50 87 VAL A O 1
ATOM 639 N N . TYR A 1 88 ? 5.422 -8.534 1.357 1.00 93.50 88 TYR A N 1
ATOM 640 C CA . TYR A 1 88 ? 5.579 -9.820 2.021 1.00 93.50 88 TYR A CA 1
ATOM 641 C C . TYR A 1 88 ? 4.585 -10.831 1.434 1.00 93.50 88 TYR A C 1
ATOM 643 O O . TYR A 1 88 ? 3.476 -10.438 1.061 1.00 93.50 88 TYR A O 1
ATOM 651 N N . PRO A 1 89 ? 4.909 -12.139 1.444 1.00 91.75 89 PRO A N 1
ATOM 652 C CA . PRO A 1 89 ? 4.003 -13.184 0.966 1.00 91.75 89 PRO A CA 1
ATOM 653 C C . PRO A 1 89 ? 2.640 -13.155 1.650 1.00 91.75 89 PRO A C 1
ATOM 655 O O . PRO A 1 89 ? 1.621 -13.374 1.002 1.00 91.75 89 PRO A O 1
ATOM 658 N N . ASP A 1 90 ? 2.631 -12.858 2.952 1.00 90.12 90 ASP A N 1
ATOM 659 C CA . ASP A 1 90 ? 1.426 -12.778 3.763 1.00 90.12 90 ASP A CA 1
ATOM 660 C C . ASP A 1 90 ? 1.613 -11.882 5.000 1.00 90.12 90 ASP A C 1
ATOM 662 O O . ASP A 1 90 ? 2.728 -11.488 5.370 1.00 90.12 90 ASP A O 1
ATOM 666 N N . LYS A 1 91 ? 0.501 -11.592 5.685 1.00 85.19 91 LYS A N 1
ATOM 667 C CA . LYS A 1 91 ? 0.480 -10.802 6.925 1.00 85.19 91 LYS A CA 1
ATOM 668 C C . LYS A 1 91 ? 1.362 -11.385 8.037 1.00 85.19 91 LYS A C 1
ATOM 670 O O . LYS A 1 91 ? 2.010 -10.631 8.760 1.00 85.19 91 LYS A O 1
ATOM 675 N N . LYS A 1 92 ? 1.401 -12.712 8.208 1.00 86.31 92 LYS A N 1
ATOM 676 C CA . LYS A 1 92 ? 2.191 -13.347 9.279 1.00 86.31 92 LYS A CA 1
ATOM 677 C C . LYS A 1 92 ? 3.677 -13.097 9.056 1.00 86.31 92 LYS A C 1
ATOM 679 O O . LYS A 1 92 ? 4.396 -12.850 10.019 1.00 86.31 92 LYS A O 1
ATOM 684 N N . LYS A 1 93 ? 4.121 -13.130 7.797 1.00 84.69 93 LYS A N 1
ATOM 685 C CA . LYS A 1 93 ? 5.500 -12.828 7.401 1.00 84.69 93 LYS A CA 1
ATOM 686 C C . LYS A 1 93 ? 5.866 -11.362 7.605 1.00 84.69 93 LYS A C 1
ATOM 688 O O . LYS A 1 93 ? 6.979 -11.106 8.051 1.00 84.69 93 LYS A O 1
ATOM 693 N N . MET A 1 94 ? 4.937 -10.440 7.351 1.00 87.06 94 MET A N 1
ATOM 694 C CA . MET A 1 94 ? 5.104 -9.012 7.649 1.00 87.06 94 MET A CA 1
ATOM 695 C C . MET A 1 94 ? 5.232 -8.738 9.158 1.00 87.06 94 MET A C 1
ATOM 697 O O . MET A 1 94 ? 6.050 -7.921 9.574 1.00 87.06 94 MET A O 1
ATOM 701 N N . ASP A 1 95 ? 4.435 -9.420 9.986 1.00 82.81 95 ASP A N 1
ATOM 702 C CA . ASP A 1 95 ? 4.437 -9.223 11.443 1.00 82.81 95 ASP A CA 1
ATOM 703 C C . ASP A 1 95 ? 5.585 -9.963 12.151 1.00 82.81 95 ASP A C 1
ATOM 705 O O . ASP A 1 95 ? 6.056 -9.530 13.206 1.00 82.81 95 ASP A O 1
ATOM 709 N N . SER A 1 96 ? 6.072 -11.066 11.576 1.00 76.88 96 SER A N 1
ATOM 710 C CA . SER A 1 96 ? 7.308 -11.704 12.023 1.00 76.88 96 SER A CA 1
ATOM 711 C C . SER A 1 96 ? 8.492 -10.822 11.622 1.00 76.88 96 SER A C 1
ATOM 713 O O . SER A 1 96 ? 8.705 -10.608 10.436 1.00 76.88 96 SER A O 1
ATOM 715 N N . GLN A 1 97 ? 9.260 -10.307 12.589 1.00 58.31 97 GLN A N 1
ATOM 716 C CA . GLN A 1 97 ? 10.389 -9.371 12.401 1.00 58.31 97 GLN A CA 1
ATOM 717 C C . GLN A 1 97 ? 11.598 -9.963 11.633 1.00 58.31 97 GLN A C 1
ATOM 719 O O . GLN A 1 97 ? 12.738 -9.894 12.085 1.00 58.31 97 GLN A O 1
ATOM 724 N N . GLY A 1 98 ? 11.384 -10.581 10.475 1.00 56.16 98 GLY A N 1
ATOM 725 C CA . GLY A 1 98 ? 12.425 -11.145 9.633 1.00 56.16 98 GLY A CA 1
ATOM 726 C C . GLY A 1 98 ? 12.434 -10.469 8.273 1.00 56.16 98 GLY A C 1
ATOM 727 O O . GLY A 1 98 ? 11.600 -10.788 7.429 1.00 56.16 98 GLY A O 1
ATOM 728 N N . ALA A 1 99 ? 13.448 -9.636 8.026 1.00 57.66 99 ALA A N 1
ATOM 729 C CA . ALA A 1 99 ? 13.783 -9.069 6.712 1.00 57.66 99 ALA A CA 1
ATOM 730 C C . ALA A 1 99 ? 14.026 -10.129 5.607 1.00 57.66 99 ALA A C 1
ATOM 732 O O . ALA A 1 99 ? 14.254 -9.788 4.454 1.00 57.66 99 ALA A O 1
ATOM 733 N N . TYR A 1 100 ? 13.967 -11.418 5.951 1.00 62.62 100 TYR A N 1
ATOM 734 C CA . TYR A 1 100 ? 14.219 -12.557 5.070 1.00 62.62 100 TYR A CA 1
ATOM 735 C C . TYR A 1 100 ? 12.977 -13.089 4.337 1.00 62.62 100 TYR A C 1
ATOM 737 O O . TYR A 1 100 ? 13.108 -14.009 3.540 1.00 62.62 100 TYR A O 1
ATOM 745 N N . ASN A 1 101 ? 11.777 -12.555 4.595 1.00 76.81 101 ASN A N 1
ATOM 746 C CA . ASN A 1 101 ? 10.548 -12.962 3.893 1.00 76.81 101 ASN A CA 1
ATOM 747 C C . ASN A 1 101 ? 9.982 -11.826 3.027 1.00 76.81 101 ASN A C 1
ATOM 749 O O . ASN A 1 101 ? 8.768 -11.654 2.961 1.00 76.81 101 ASN A O 1
ATOM 753 N N . VAL A 1 102 ? 10.855 -11.022 2.424 1.00 85.12 102 VAL A N 1
ATOM 754 C CA . VAL A 1 102 ? 10.467 -9.928 1.529 1.00 85.12 102 VAL A CA 1
ATOM 755 C C . VAL A 1 102 ? 10.382 -10.467 0.104 1.00 85.12 102 VAL A C 1
ATOM 757 O O . VAL A 1 102 ? 11.323 -11.098 -0.372 1.00 85.12 102 VAL A O 1
ATOM 760 N N . MET A 1 103 ? 9.252 -10.236 -0.559 1.00 89.12 103 MET A N 1
ATOM 761 C CA . MET A 1 103 ? 9.087 -10.506 -1.989 1.00 89.12 103 MET A CA 1
ATOM 762 C C . MET A 1 103 ? 9.655 -9.370 -2.827 1.00 89.12 103 MET A C 1
ATOM 764 O O . MET A 1 103 ? 10.343 -9.613 -3.812 1.00 89.12 103 MET A O 1
ATOM 768 N N . GLU A 1 104 ? 9.377 -8.135 -2.419 1.00 90.81 104 GLU A N 1
ATOM 769 C CA . GLU A 1 104 ? 9.750 -6.952 -3.177 1.00 90.81 104 GLU A CA 1
ATOM 770 C C . GLU A 1 104 ? 9.999 -5.773 -2.239 1.00 90.81 104 GLU A C 1
ATOM 772 O O . GLU A 1 104 ? 9.329 -5.623 -1.215 1.00 90.81 104 GLU A O 1
ATOM 777 N N . LEU A 1 105 ? 10.985 -4.948 -2.581 1.00 91.69 105 LEU A N 1
ATOM 778 C CA . LEU A 1 105 ? 11.292 -3.707 -1.886 1.00 91.69 105 LEU A CA 1
ATOM 779 C C . LEU A 1 105 ? 11.497 -2.622 -2.931 1.00 91.69 105 LEU A C 1
ATOM 781 O O . LEU A 1 105 ? 12.395 -2.734 -3.762 1.00 91.69 105 LEU A O 1
ATOM 785 N N . LEU A 1 106 ? 10.692 -1.567 -2.847 1.00 91.38 106 LEU A N 1
ATOM 786 C CA . LEU A 1 106 ? 10.863 -0.361 -3.645 1.00 91.38 106 LEU A CA 1
ATOM 787 C C . LEU A 1 106 ? 11.172 0.795 -2.700 1.00 91.38 106 LEU A C 1
ATOM 789 O O . LEU A 1 106 ? 10.483 0.973 -1.697 1.00 91.38 106 LEU A O 1
ATOM 793 N N . SER A 1 107 ? 12.201 1.582 -2.993 1.00 90.06 107 SER A N 1
ATOM 794 C CA . SER A 1 107 ? 12.542 2.754 -2.191 1.00 90.06 107 SER A CA 1
ATOM 795 C C . SER A 1 107 ? 13.062 3.891 -3.056 1.00 90.06 107 SER A C 1
ATOM 797 O O . SER A 1 107 ? 13.694 3.671 -4.084 1.00 90.06 107 SER A O 1
ATOM 799 N N . GLY A 1 108 ? 12.773 5.113 -2.625 1.00 85.25 108 GLY A N 1
ATOM 800 C CA . GLY A 1 108 ? 13.229 6.343 -3.261 1.00 85.25 108 GLY A CA 1
ATOM 801 C C . GLY A 1 108 ? 13.610 7.349 -2.194 1.00 85.25 108 GLY A C 1
ATOM 802 O O . GLY A 1 108 ? 13.127 7.278 -1.062 1.00 85.25 108 GLY A O 1
ATOM 803 N N . MET A 1 109 ? 14.506 8.269 -2.533 1.00 79.81 109 MET A N 1
ATOM 804 C CA . MET A 1 109 ? 15.052 9.235 -1.571 1.00 79.81 109 MET A CA 1
ATOM 805 C C . MET A 1 109 ? 14.399 10.610 -1.681 1.00 79.81 109 MET A C 1
ATOM 807 O O . MET A 1 109 ? 14.580 11.445 -0.796 1.00 79.81 109 MET A O 1
ATOM 811 N N . THR A 1 110 ? 13.641 10.848 -2.750 1.00 76.50 110 THR A N 1
ATOM 812 C CA . THR A 1 110 ? 13.062 12.157 -3.059 1.00 76.50 110 THR A CA 1
ATOM 813 C C . THR A 1 110 ? 11.554 12.076 -3.278 1.00 76.50 110 THR A C 1
ATOM 815 O O . THR A 1 110 ? 11.011 11.031 -3.634 1.00 76.50 110 THR A O 1
ATOM 818 N N . GLY A 1 111 ? 10.848 13.182 -3.033 1.00 75.19 111 GLY A N 1
ATOM 819 C CA . GLY A 1 111 ? 9.425 13.275 -3.347 1.00 75.19 111 GLY A CA 1
ATOM 820 C C . GLY A 1 111 ? 9.179 13.330 -4.848 1.00 75.19 111 GLY A C 1
ATOM 821 O O . GLY A 1 111 ? 9.950 13.951 -5.577 1.00 75.19 111 GLY A O 1
ATOM 822 N N . ASN A 1 112 ? 8.063 12.746 -5.286 1.00 79.06 112 ASN A N 1
ATOM 823 C CA . ASN A 1 112 ? 7.636 12.641 -6.687 1.00 79.06 112 ASN A CA 1
ATOM 824 C C . ASN A 1 112 ? 8.494 11.698 -7.547 1.00 79.06 112 ASN A C 1
ATOM 826 O O . ASN A 1 112 ? 8.407 11.725 -8.772 1.00 79.06 112 ASN A O 1
ATOM 830 N N . GLU A 1 113 ? 9.303 10.850 -6.912 1.00 86.38 113 GLU A N 1
ATOM 831 C CA . GLU A 1 113 ? 10.060 9.791 -7.574 1.00 86.38 113 GLU A CA 1
ATOM 832 C C . GLU A 1 113 ? 9.167 8.574 -7.851 1.00 86.38 113 GLU A C 1
ATOM 834 O O . GLU A 1 113 ? 8.429 8.117 -6.971 1.00 86.38 113 GLU A O 1
ATOM 839 N N . VAL A 1 114 ? 9.245 8.035 -9.070 1.00 90.12 114 VAL A N 1
ATOM 840 C CA . VAL A 1 114 ? 8.657 6.732 -9.404 1.00 90.12 114 VAL A CA 1
ATOM 841 C C . VAL A 1 114 ? 9.566 5.655 -8.826 1.00 90.12 114 VAL A C 1
ATOM 843 O O . VAL A 1 114 ? 10.721 5.537 -9.225 1.00 90.12 114 VAL A O 1
ATOM 846 N N . LEU A 1 115 ? 9.044 4.874 -7.882 1.00 90.44 115 LEU A N 1
ATOM 847 C CA . LEU A 1 115 ? 9.792 3.804 -7.226 1.00 90.44 115 LEU A CA 1
ATOM 848 C C . LEU A 1 115 ? 9.875 2.544 -8.091 1.00 90.44 115 LEU A C 1
ATOM 850 O O . LEU A 1 115 ? 10.821 1.770 -7.969 1.00 90.44 115 LEU A O 1
ATOM 854 N N . GLY A 1 116 ? 8.876 2.338 -8.950 1.00 91.25 116 GLY A N 1
ATOM 855 C CA . GLY A 1 116 ? 8.831 1.245 -9.912 1.00 91.25 116 GLY A CA 1
ATOM 856 C C . GLY A 1 116 ? 7.474 0.556 -9.979 1.00 91.25 116 GLY A C 1
ATOM 857 O O . GLY A 1 116 ? 6.458 1.060 -9.494 1.00 91.25 116 GLY A O 1
ATOM 858 N N . LYS A 1 117 ? 7.481 -0.623 -10.599 1.00 92.44 117 LYS A N 1
ATOM 859 C CA . LYS A 1 117 ? 6.310 -1.469 -10.816 1.00 92.44 117 LYS A CA 1
ATOM 860 C C . LYS A 1 117 ? 6.283 -2.596 -9.788 1.00 92.44 117 LYS A C 1
ATOM 862 O O . LYS A 1 117 ? 7.265 -3.316 -9.702 1.00 92.44 117 LYS A O 1
ATOM 867 N N . VAL A 1 118 ? 5.143 -2.797 -9.130 1.00 93.56 118 VAL A N 1
ATOM 868 C CA . VAL A 1 118 ? 4.897 -3.884 -8.169 1.00 93.56 118 VAL A CA 1
ATOM 869 C C . VAL A 1 118 ? 3.679 -4.705 -8.591 1.00 93.56 118 VAL A C 1
ATOM 871 O O . VAL 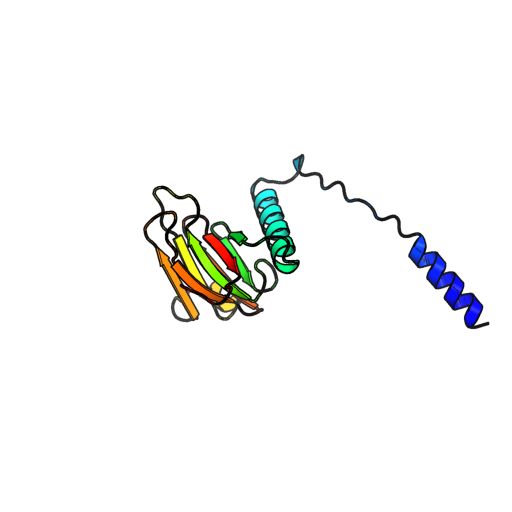A 1 118 ? 2.685 -4.159 -9.079 1.00 93.56 118 VAL A O 1
ATOM 874 N N . GLU A 1 119 ? 3.737 -6.019 -8.396 1.00 94.31 119 GLU A N 1
ATOM 875 C CA . GLU A 1 119 ? 2.582 -6.912 -8.528 1.00 94.31 119 GLU A CA 1
ATOM 876 C C . GLU A 1 119 ? 2.089 -7.323 -7.138 1.00 94.31 119 GLU A C 1
ATOM 878 O O . GLU A 1 119 ? 2.815 -7.940 -6.360 1.00 94.31 119 GLU A O 1
ATOM 883 N N . LEU A 1 120 ? 0.847 -6.963 -6.819 1.00 93.88 120 LEU A N 1
ATOM 884 C CA . LEU A 1 120 ? 0.216 -7.234 -5.535 1.00 93.88 120 LEU A CA 1
ATOM 885 C C . LEU A 1 120 ? -0.852 -8.312 -5.698 1.00 93.88 120 LEU A C 1
ATOM 887 O O . LEU A 1 120 ? -1.887 -8.088 -6.327 1.00 93.88 120 LEU A O 1
ATOM 891 N N . ASN A 1 121 ? -0.608 -9.470 -5.090 1.00 94.50 121 ASN A N 1
ATOM 892 C CA . ASN A 1 121 ? -1.538 -10.591 -5.077 1.00 94.50 121 ASN A CA 1
ATOM 893 C C . ASN A 1 121 ? -2.366 -10.604 -3.791 1.00 94.50 121 ASN A C 1
ATOM 895 O O . ASN A 1 121 ? -1.891 -10.205 -2.726 1.00 94.50 121 ASN A O 1
ATOM 899 N N . GLU A 1 122 ? -3.599 -11.102 -3.884 1.00 93.31 122 GLU A N 1
ATOM 900 C CA . GLU A 1 122 ? -4.491 -11.241 -2.732 1.00 93.31 122 GLU A CA 1
ATOM 901 C C . GLU A 1 122 ? -3.801 -11.986 -1.576 1.00 93.31 122 GLU A C 1
ATOM 903 O O . GLU A 1 122 ? -3.168 -13.026 -1.762 1.00 93.31 122 GLU A O 1
ATOM 908 N N . GLY A 1 123 ? -3.904 -11.424 -0.371 1.00 90.56 123 GLY A N 1
ATOM 909 C CA . GLY A 1 123 ? -3.286 -11.957 0.839 1.00 90.56 123 GLY A CA 1
ATOM 910 C C . GLY A 1 123 ? -1.856 -11.483 1.108 1.00 90.56 123 GLY A C 1
ATOM 911 O O . GLY A 1 123 ? -1.382 -11.689 2.228 1.00 90.56 123 GLY A O 1
ATOM 912 N N . ASN A 1 124 ? -1.184 -10.816 0.160 1.00 93.75 124 ASN A N 1
ATOM 913 C CA . ASN A 1 124 ? 0.131 -10.224 0.414 1.00 93.75 124 ASN A CA 1
ATOM 914 C C . ASN A 1 124 ? 0.076 -9.194 1.551 1.00 93.75 124 ASN A C 1
ATOM 916 O O . ASN A 1 124 ? -0.890 -8.444 1.705 1.00 93.75 124 ASN A O 1
ATOM 920 N N . GLY A 1 125 ? 1.141 -9.164 2.354 1.00 93.06 125 GLY A N 1
ATOM 921 C CA . GLY A 1 125 ? 1.352 -8.129 3.362 1.00 93.06 125 GLY A CA 1
ATOM 922 C C . GLY A 1 125 ? 2.128 -6.969 2.754 1.00 93.06 125 GLY A C 1
ATOM 923 O O . GLY A 1 125 ? 3.153 -7.190 2.119 1.00 93.06 125 GLY A O 1
ATOM 924 N N . VAL A 1 126 ? 1.670 -5.740 2.955 1.00 93.25 126 VAL A N 1
ATOM 925 C CA . VAL A 1 126 ? 2.332 -4.536 2.449 1.00 93.25 126 VAL A CA 1
ATOM 926 C C . VAL A 1 126 ? 2.690 -3.632 3.616 1.00 93.25 126 VAL A C 1
ATOM 928 O O . VAL A 1 126 ? 1.826 -3.235 4.394 1.00 93.25 126 VAL A O 1
ATOM 931 N N . TRP A 1 127 ? 3.966 -3.279 3.732 1.00 92.69 127 TRP A N 1
ATOM 932 C CA . TRP A 1 127 ? 4.436 -2.282 4.683 1.00 92.69 127 TRP A CA 1
ATOM 933 C C . TRP A 1 127 ? 4.968 -1.066 3.936 1.00 92.69 127 TRP A C 1
ATOM 935 O O . TRP A 1 127 ? 5.878 -1.176 3.115 1.00 92.69 127 TRP A O 1
ATOM 945 N N . ILE A 1 128 ? 4.401 0.096 4.242 1.00 90.88 128 ILE A N 1
ATOM 946 C CA . ILE A 1 128 ? 4.854 1.384 3.735 1.00 90.88 128 ILE A CA 1
ATOM 947 C C . ILE A 1 128 ? 5.508 2.131 4.884 1.00 90.88 128 ILE A C 1
ATOM 949 O O . ILE A 1 128 ? 4.909 2.330 5.946 1.00 90.88 128 ILE A O 1
ATOM 953 N N . SER A 1 129 ? 6.743 2.555 4.661 1.00 86.69 129 SER A N 1
ATOM 954 C CA . SER A 1 129 ? 7.484 3.395 5.590 1.00 86.69 129 SER A CA 1
ATOM 955 C C . SER A 1 129 ? 7.914 4.669 4.890 1.00 86.69 129 SER A C 1
ATOM 957 O O . SER A 1 129 ? 8.419 4.610 3.772 1.00 86.69 129 SER A O 1
ATOM 959 N N . ASN A 1 130 ? 7.761 5.790 5.597 1.00 79.25 130 ASN A N 1
ATOM 960 C CA . ASN A 1 130 ? 8.124 7.132 5.150 1.00 79.25 130 ASN A CA 1
ATOM 961 C C . ASN A 1 130 ? 7.322 7.624 3.928 1.00 79.25 130 ASN A C 1
ATOM 963 O O . ASN A 1 130 ? 7.180 6.924 2.934 1.00 79.25 130 ASN A O 1
ATOM 967 N N . GLY A 1 131 ? 6.804 8.853 4.001 1.00 80.56 131 GLY A N 1
ATOM 968 C CA . GLY A 1 131 ? 6.071 9.476 2.892 1.00 80.56 131 GLY A CA 1
ATOM 969 C C . GLY A 1 131 ? 4.759 8.772 2.503 1.00 80.56 131 GLY A C 1
ATOM 970 O O . GLY A 1 131 ? 4.479 7.638 2.875 1.00 80.56 131 GLY A O 1
ATOM 971 N N . MET A 1 132 ? 3.908 9.471 1.757 1.00 87.19 132 MET A N 1
ATOM 972 C CA . MET A 1 132 ? 2.733 8.854 1.140 1.00 87.19 132 MET A CA 1
ATOM 973 C C . MET A 1 132 ? 3.157 8.212 -0.181 1.00 87.19 132 MET A C 1
ATOM 975 O O . MET A 1 132 ? 3.932 8.816 -0.921 1.00 87.19 132 MET A O 1
ATOM 979 N N . LEU A 1 133 ? 2.645 7.028 -0.505 1.00 90.94 133 LEU A N 1
ATOM 980 C CA . LEU A 1 133 ? 2.842 6.411 -1.816 1.00 90.94 133 LEU A CA 1
ATOM 981 C C . LEU A 1 133 ? 1.558 6.500 -2.633 1.00 90.94 133 LEU A C 1
ATOM 983 O O . LEU A 1 133 ? 0.467 6.321 -2.106 1.00 90.94 133 LEU A O 1
ATOM 987 N N . THR A 1 134 ? 1.688 6.744 -3.927 1.00 91.25 134 THR A N 1
ATOM 988 C CA . THR A 1 134 ? 0.589 6.653 -4.883 1.00 91.25 134 THR A CA 1
ATOM 989 C C . THR A 1 134 ? 0.749 5.402 -5.724 1.00 91.25 134 THR A C 1
ATOM 991 O O . THR A 1 134 ? 1.793 5.199 -6.341 1.00 91.25 134 THR A O 1
ATOM 994 N N . PHE A 1 135 ? -0.303 4.594 -5.755 1.00 91.50 135 PHE A N 1
ATOM 995 C CA . PHE A 1 135 ? -0.432 3.385 -6.555 1.00 91.50 135 PHE A CA 1
ATOM 996 C C . PHE A 1 135 ? -1.316 3.696 -7.754 1.00 91.50 135 PHE A C 1
ATOM 998 O O . PHE A 1 135 ? -2.503 3.966 -7.597 1.00 91.50 135 PHE A O 1
ATOM 1005 N N . GLU A 1 136 ? -0.749 3.671 -8.951 1.00 90.25 136 GLU A N 1
ATOM 1006 C CA . GLU A 1 136 ? -1.473 3.872 -10.206 1.00 90.25 136 GLU A CA 1
ATOM 1007 C C . GLU A 1 136 ? -1.557 2.539 -10.951 1.00 90.25 136 GLU A C 1
ATOM 1009 O O . GLU A 1 136 ? -0.555 1.827 -11.047 1.00 90.25 136 GLU A O 1
ATOM 1014 N N . MET A 1 137 ? -2.731 2.178 -11.475 1.00 87.88 137 MET A N 1
ATOM 1015 C CA . MET A 1 137 ? -2.887 0.920 -12.219 1.00 87.88 137 MET A CA 1
ATOM 1016 C C . MET A 1 137 ? -1.945 0.893 -13.427 1.00 87.88 137 MET A C 1
ATOM 1018 O O . MET A 1 137 ? -1.916 1.816 -14.243 1.00 87.88 137 MET A O 1
ATOM 1022 N N . TYR A 1 138 ? -1.168 -0.179 -13.560 1.00 84.25 138 TYR A N 1
ATOM 1023 C CA . TYR A 1 138 ? -0.160 -0.284 -14.605 1.00 84.25 138 TYR A CA 1
ATOM 1024 C C . TYR A 1 138 ? -0.798 -0.563 -15.973 1.00 84.25 138 TYR A C 1
ATOM 1026 O O . TYR A 1 138 ? -1.257 -1.671 -16.247 1.00 84.25 138 TYR A O 1
ATOM 1034 N N . LYS A 1 139 ? -0.789 0.437 -16.865 1.00 79.69 139 LYS A N 1
ATOM 1035 C CA . LYS A 1 139 ? -1.415 0.366 -18.202 1.00 79.69 139 LYS A CA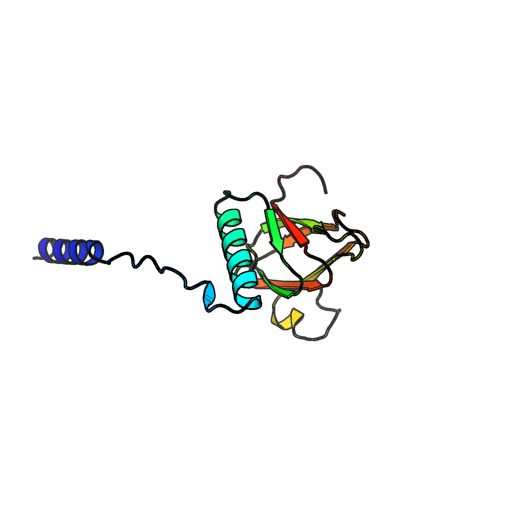 1
ATOM 1036 C C . LYS A 1 139 ? -0.503 -0.183 -19.319 1.00 79.69 139 LYS A C 1
ATOM 1038 O O . LYS A 1 139 ? -0.908 -0.190 -20.477 1.00 79.69 139 LYS A O 1
ATOM 1043 N N . GLY A 1 140 ? 0.708 -0.663 -19.006 1.00 66.44 140 GLY A N 1
ATOM 1044 C CA . GLY A 1 140 ? 1.532 -1.426 -19.962 1.00 66.44 140 GLY A CA 1
ATOM 1045 C C . GLY A 1 140 ? 2.556 -0.650 -20.802 1.00 66.44 140 GLY A C 1
ATOM 1046 O O . GLY A 1 140 ? 3.113 -1.229 -21.731 1.00 66.44 140 GLY A O 1
ATOM 1047 N N . ILE A 1 141 ? 2.848 0.617 -20.494 1.00 55.22 141 ILE A N 1
ATOM 1048 C CA . ILE A 1 141 ? 3.895 1.402 -21.173 1.00 55.22 141 ILE A CA 1
ATOM 1049 C C . ILE A 1 141 ? 4.693 2.239 -20.155 1.00 55.22 141 ILE A C 1
ATOM 1051 O O . ILE A 1 141 ? 4.204 3.252 -19.669 1.00 55.22 141 ILE A O 1
ATOM 1055 N N . GLY A 1 142 ? 5.920 1.815 -19.824 1.00 58.44 142 GLY A N 1
ATOM 1056 C CA . GLY A 1 142 ? 6.844 2.526 -18.914 1.00 58.44 142 GLY A CA 1
ATOM 1057 C C . GLY A 1 142 ? 7.156 1.794 -17.599 1.00 58.44 142 GLY A C 1
ATOM 1058 O O . GLY A 1 142 ? 6.628 0.708 -17.372 1.00 58.44 142 GLY A O 1
ATOM 1059 N N . LEU A 1 143 ? 8.039 2.370 -16.772 1.00 50.88 143 LEU A N 1
ATOM 1060 C CA . LEU A 1 143 ? 8.285 2.000 -15.367 1.00 50.88 143 LEU A CA 1
ATOM 1061 C C . LEU A 1 143 ? 7.662 3.051 -14.451 1.00 50.88 143 LEU A C 1
ATOM 1063 O O . LEU A 1 143 ? 7.703 4.244 -14.829 1.00 50.88 143 LEU A O 1
#

Radius of gyration: 20.1 Å; chains: 1; bounding box: 65×40×37 Å

Sequence (143 aa):
MKKVTALFLAILMLTIPTALASGDLAGMTLEQLIQLRTQIEAELLIRGESESLGVPPGRYIVGVDIPAGIYKVTVSNSSVVGGMLVVYPDKKKMDSQGAYNVMELLSGMTGNEVLGKVELNEGNGVWISNGMLTFEMYKGIGL

pLDDT: mean 78.08, std 14.41, range [41.78, 94.5]